Protein AF-A0A0F5R444-F1 (afdb_monomer_lite)

Sequence (84 aa):
MMKNLYTKQLFSAVCKHQPETLQAMYSSDGEAFVKEVHRLCQIGYVRTYRGNLVYGGDNVSPIEIVDATAFEPTPKGIQFRNSL

pLDDT: mean 72.47, std 16.19, range [38.25, 88.81]

Structure (mmCIF, N/CA/C/O backbone):
data_AF-A0A0F5R444-F1
#
_entry.id   AF-A0A0F5R444-F1
#
loop_
_atom_site.group_PDB
_atom_site.id
_atom_site.type_symbol
_atom_site.label_atom_id
_atom_site.label_alt_id
_atom_site.label_comp_id
_atom_site.label_asym_id
_atom_site.label_entity_id
_atom_site.label_seq_id
_atom_site.pdbx_PDB_ins_code
_atom_site.Cartn_x
_atom_site.Cartn_y
_atom_site.Cartn_z
_atom_site.occupancy
_atom_site.B_iso_or_equiv
_atom_site.auth_seq_id
_atom_site.auth_comp_id
_atom_site.auth_asym_id
_atom_site.auth_atom_id
_atom_site.pdbx_PDB_model_num
ATOM 1 N N . MET A 1 1 ? 12.085 -10.883 14.145 1.00 38.84 1 MET A N 1
ATOM 2 C CA . MET A 1 1 ? 11.282 -9.683 14.484 1.00 38.84 1 MET A CA 1
ATOM 3 C C . MET A 1 1 ? 11.314 -8.610 13.367 1.00 38.84 1 MET A C 1
ATOM 5 O O . MET A 1 1 ? 11.313 -7.430 13.671 1.00 38.84 1 MET A O 1
ATOM 9 N N . MET A 1 2 ? 11.296 -8.982 12.070 1.00 43.91 2 MET A N 1
ATOM 10 C CA . MET A 1 2 ? 11.502 -8.035 10.942 1.00 43.91 2 MET A CA 1
ATOM 11 C C . MET A 1 2 ? 10.273 -7.788 10.042 1.00 43.91 2 MET A C 1
ATOM 13 O O . MET A 1 2 ? 10.248 -6.798 9.321 1.00 43.91 2 MET A O 1
ATOM 17 N N . LYS A 1 3 ? 9.216 -8.615 10.109 1.00 53.75 3 LYS A N 1
ATOM 18 C CA . LYS A 1 3 ? 8.030 -8.468 9.234 1.00 53.75 3 LYS A CA 1
ATOM 19 C C . LYS A 1 3 ? 7.176 -7.220 9.522 1.00 53.75 3 LYS A C 1
ATOM 21 O O . LYS A 1 3 ? 6.367 -6.844 8.693 1.00 53.75 3 LYS A O 1
ATOM 26 N N . ASN A 1 4 ? 7.351 -6.574 10.678 1.00 68.06 4 ASN A N 1
ATOM 27 C CA . ASN A 1 4 ? 6.477 -5.480 11.119 1.00 68.06 4 ASN A CA 1
ATOM 28 C C . ASN A 1 4 ? 6.948 -4.089 10.637 1.00 68.06 4 ASN A C 1
ATOM 30 O O . ASN A 1 4 ? 6.138 -3.177 10.535 1.00 68.06 4 ASN A O 1
ATOM 34 N N . LEU A 1 5 ? 8.239 -3.902 10.322 1.00 78.81 5 LEU A N 1
ATOM 35 C CA . LEU A 1 5 ? 8.768 -2.583 9.941 1.00 78.81 5 LEU A CA 1
ATOM 36 C C . LEU A 1 5 ? 8.365 -2.18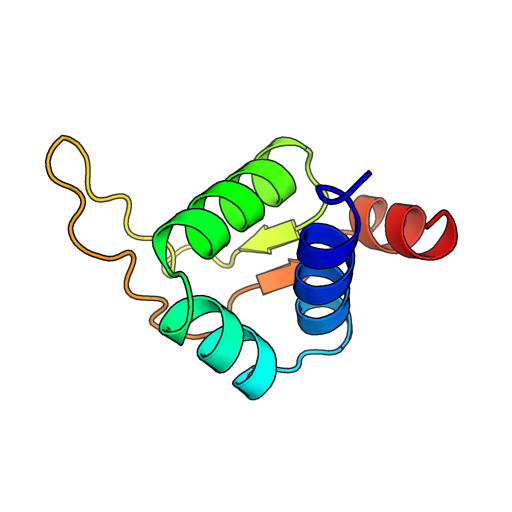7 8.512 1.00 78.81 5 LEU A C 1
ATOM 38 O O . LEU A 1 5 ? 7.905 -1.068 8.303 1.00 78.81 5 LEU A O 1
ATOM 42 N N . TYR A 1 6 ? 8.464 -3.122 7.561 1.00 84.62 6 TYR A N 1
ATOM 43 C CA . TYR A 1 6 ? 8.103 -2.882 6.159 1.00 84.62 6 TYR A CA 1
ATOM 44 C C . TYR A 1 6 ? 6.616 -2.535 6.007 1.00 84.62 6 TYR A C 1
ATOM 46 O O . TYR A 1 6 ? 6.269 -1.505 5.437 1.00 84.62 6 TYR A O 1
ATOM 54 N N . THR A 1 7 ? 5.731 -3.335 6.613 1.00 84.00 7 THR A N 1
ATOM 55 C CA . THR A 1 7 ? 4.282 -3.081 6.636 1.00 84.00 7 THR A CA 1
ATOM 56 C C . THR A 1 7 ? 3.947 -1.725 7.254 1.00 84.00 7 THR A C 1
ATOM 58 O O . THR A 1 7 ? 3.104 -1.004 6.725 1.00 84.00 7 THR A O 1
ATOM 61 N N . LYS A 1 8 ? 4.611 -1.349 8.358 1.00 83.50 8 LYS A N 1
ATOM 62 C CA . LYS A 1 8 ? 4.422 -0.040 9.001 1.00 83.50 8 LYS A CA 1
ATOM 63 C C . LYS A 1 8 ? 4.825 1.110 8.078 1.00 83.50 8 LYS A C 1
ATOM 65 O O . LYS A 1 8 ? 4.104 2.102 8.010 1.00 83.50 8 LYS A O 1
ATOM 70 N N . GLN A 1 9 ? 5.949 0.986 7.374 1.00 86.94 9 GLN A N 1
ATOM 71 C CA . GLN A 1 9 ? 6.428 2.005 6.436 1.00 86.94 9 GLN A CA 1
ATOM 72 C C . GLN A 1 9 ? 5.500 2.142 5.232 1.00 86.94 9 GLN A C 1
ATOM 74 O O . GLN A 1 9 ? 5.057 3.254 4.946 1.00 86.94 9 GLN A O 1
ATOM 79 N N . LEU A 1 10 ? 5.131 1.019 4.609 1.00 86.12 10 LEU A N 1
ATOM 80 C CA . LEU A 1 10 ? 4.180 0.978 3.501 1.00 86.12 10 LEU A CA 1
ATOM 81 C C . LEU A 1 10 ? 2.861 1.638 3.904 1.00 86.12 10 LEU A C 1
ATOM 83 O O . LEU A 1 10 ? 2.381 2.559 3.249 1.00 86.12 10 LEU A O 1
ATOM 87 N N . PHE A 1 11 ? 2.298 1.207 5.031 1.00 85.00 11 PHE A N 1
ATOM 88 C CA . PHE A 1 11 ? 1.015 1.710 5.490 1.00 85.00 11 PHE A CA 1
ATOM 89 C C . PHE A 1 11 ? 1.086 3.182 5.920 1.00 85.00 11 PHE A C 1
ATOM 91 O O . PHE A 1 11 ? 0.182 3.959 5.619 1.00 85.00 11 PHE A O 1
ATOM 98 N N . SER A 1 12 ? 2.184 3.611 6.551 1.00 87.44 12 SER A N 1
ATOM 99 C CA . SER A 1 12 ? 2.424 5.027 6.847 1.00 87.44 12 SER A CA 1
ATOM 100 C C . SER A 1 12 ? 2.511 5.867 5.571 1.00 87.44 12 SER A C 1
ATOM 102 O O . SER A 1 12 ? 1.997 6.984 5.569 1.00 87.44 12 SER A O 1
ATOM 104 N N . ALA A 1 13 ? 3.161 5.370 4.518 1.00 88.06 13 ALA A N 1
ATOM 105 C CA . ALA A 1 13 ? 3.284 6.077 3.246 1.00 88.06 13 ALA A CA 1
ATOM 106 C C . ALA A 1 13 ? 1.916 6.235 2.562 1.00 88.06 13 ALA A C 1
ATOM 108 O O . ALA A 1 13 ? 1.591 7.334 2.111 1.00 88.06 13 ALA A O 1
ATOM 109 N N . VAL A 1 14 ? 1.072 5.195 2.602 1.00 87.31 14 VAL A N 1
ATOM 110 C CA . VAL A 1 14 ? -0.332 5.261 2.154 1.00 87.31 14 VAL A CA 1
ATOM 111 C C . VAL A 1 14 ? -1.127 6.283 2.976 1.00 87.31 14 VAL A C 1
ATOM 113 O O . VAL A 1 14 ? -1.749 7.177 2.415 1.00 87.31 14 VAL A O 1
ATOM 116 N N . CYS A 1 15 ? -1.073 6.221 4.312 1.00 85.25 15 CYS A N 1
ATOM 117 C CA . CYS A 1 15 ? -1.821 7.144 5.174 1.00 85.25 15 CYS A CA 1
ATOM 118 C C . CYS A 1 15 ? -1.405 8.614 5.050 1.00 85.25 15 CYS A C 1
ATOM 120 O O . CYS A 1 15 ? -2.193 9.494 5.385 1.00 85.25 15 CYS A O 1
ATOM 122 N N . LYS A 1 16 ? -0.152 8.882 4.679 1.00 88.25 16 LYS A N 1
ATOM 123 C CA . LYS A 1 16 ? 0.384 10.240 4.531 1.00 88.25 16 LYS A CA 1
ATOM 124 C C . LYS A 1 16 ? 0.326 10.740 3.086 1.00 88.25 16 LYS A C 1
ATOM 126 O O . LYS A 1 16 ? 0.822 11.834 2.845 1.00 88.25 16 LY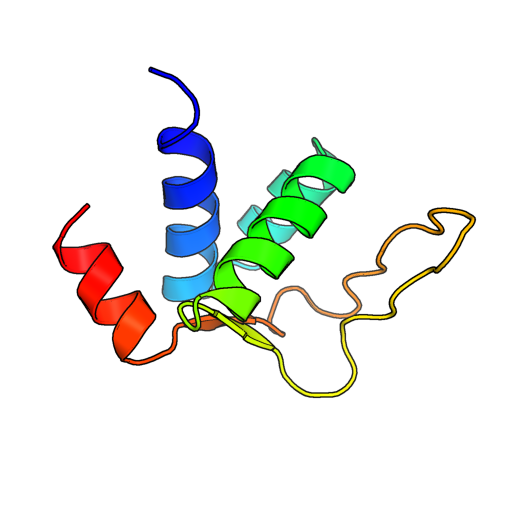S A O 1
ATOM 131 N N . HIS A 1 17 ? -0.232 9.955 2.158 1.00 83.56 17 HIS A N 1
ATOM 132 C CA . HIS A 1 17 ? -0.214 10.237 0.721 1.00 83.56 17 HIS A CA 1
ATOM 133 C C . HIS A 1 17 ? 1.194 10.620 0.236 1.00 83.56 17 HIS A C 1
ATOM 135 O O . HIS A 1 17 ? 1.400 11.693 -0.322 1.00 83.56 17 HIS A O 1
ATOM 141 N N . GLN A 1 18 ? 2.181 9.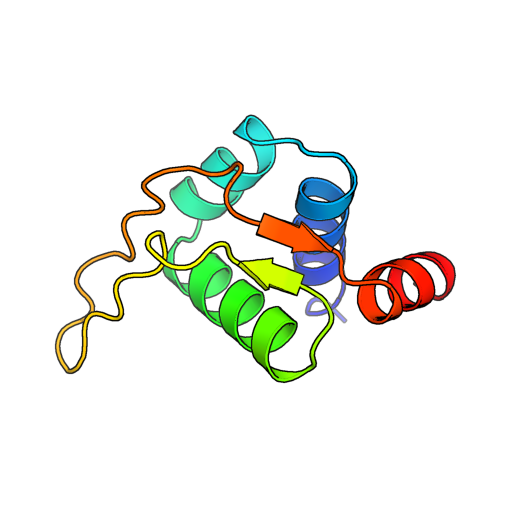759 0.509 1.00 86.12 18 GLN A N 1
ATOM 142 C CA . GLN A 1 18 ? 3.579 9.952 0.108 1.00 86.12 18 GLN A CA 1
ATOM 143 C C . GLN A 1 18 ? 3.910 9.105 -1.135 1.00 86.12 18 GLN A C 1
ATOM 145 O O . GLN A 1 18 ? 4.474 8.016 -0.989 1.00 86.12 18 GLN A O 1
ATOM 150 N N . PRO A 1 19 ? 3.571 9.568 -2.354 1.00 79.44 19 PRO A N 1
ATOM 151 C CA . PRO A 1 19 ? 3.742 8.787 -3.579 1.00 79.44 19 PRO A CA 1
ATOM 152 C C . PRO A 1 19 ? 5.209 8.459 -3.870 1.00 79.44 19 PRO A C 1
ATOM 154 O O . PRO A 1 19 ? 5.504 7.341 -4.277 1.00 79.44 19 PRO A O 1
ATOM 157 N N . GLU A 1 20 ? 6.138 9.375 -3.583 1.00 83.88 20 GLU A N 1
ATOM 158 C CA . GLU A 1 20 ? 7.575 9.145 -3.792 1.00 83.88 20 GLU A CA 1
ATOM 159 C C . GLU A 1 20 ? 8.113 8.002 -2.922 1.00 83.88 20 GLU A C 1
ATOM 161 O O . GLU A 1 20 ? 8.888 7.170 -3.387 1.00 83.88 20 GLU A O 1
ATOM 166 N N . THR A 1 21 ? 7.649 7.899 -1.671 1.00 87.31 21 THR A N 1
ATOM 167 C CA . THR A 1 21 ? 8.009 6.790 -0.777 1.00 87.31 21 THR A CA 1
ATOM 168 C C . THR A 1 21 ? 7.465 5.467 -1.306 1.00 87.31 21 THR A C 1
ATOM 170 O O . THR A 1 21 ? 8.178 4.468 -1.311 1.00 87.31 21 THR A O 1
ATOM 173 N N . LEU A 1 22 ? 6.213 5.447 -1.771 1.00 83.94 22 LEU A N 1
ATOM 174 C CA . LEU A 1 22 ? 5.600 4.248 -2.348 1.00 83.94 22 LEU A CA 1
ATOM 175 C C . LEU A 1 22 ? 6.335 3.807 -3.620 1.00 83.94 22 LEU A C 1
ATOM 177 O O . LEU A 1 22 ? 6.619 2.621 -3.778 1.00 83.94 22 LEU A O 1
ATOM 181 N N . GLN A 1 23 ? 6.719 4.760 -4.471 1.00 81.38 23 GLN A N 1
ATOM 182 C CA . GLN A 1 23 ? 7.510 4.500 -5.669 1.00 81.38 23 GLN A CA 1
ATOM 183 C C . GLN A 1 23 ? 8.909 3.977 -5.323 1.00 81.38 23 GLN A C 1
ATOM 185 O O . GLN A 1 23 ? 9.357 3.006 -5.922 1.00 81.38 23 GLN A O 1
ATOM 190 N N . ALA A 1 24 ? 9.583 4.546 -4.320 1.00 84.81 24 ALA A N 1
ATOM 191 C CA . ALA A 1 24 ? 10.882 4.058 -3.859 1.00 84.81 24 ALA A CA 1
ATOM 192 C C . ALA A 1 24 ? 10.802 2.636 -3.273 1.00 84.81 24 ALA A C 1
ATOM 194 O O . ALA A 1 24 ? 11.671 1.807 -3.544 1.00 84.81 24 ALA A O 1
ATOM 195 N N . MET A 1 25 ? 9.751 2.328 -2.503 1.00 85.50 25 MET A N 1
ATOM 196 C CA . MET A 1 25 ? 9.523 0.980 -1.966 1.00 85.50 25 MET A CA 1
ATOM 197 C C . MET A 1 25 ? 9.272 -0.040 -3.080 1.00 85.50 25 MET A C 1
ATOM 199 O O . MET A 1 25 ? 9.833 -1.133 -3.028 1.00 85.50 25 MET A O 1
ATOM 203 N N . TYR A 1 26 ? 8.480 0.328 -4.089 1.00 82.00 26 TYR A N 1
ATOM 204 C CA . TYR A 1 26 ? 8.236 -0.504 -5.264 1.00 82.00 26 TYR A CA 1
ATOM 205 C C . TYR A 1 26 ? 9.504 -0.716 -6.108 1.00 82.00 26 TYR A C 1
ATOM 207 O O . TYR A 1 26 ? 9.802 -1.843 -6.485 1.00 82.00 26 TYR A O 1
ATOM 215 N N . SER A 1 27 ? 10.293 0.333 -6.357 1.00 80.94 27 SER A N 1
ATOM 216 C CA . SER A 1 27 ? 11.549 0.231 -7.119 1.00 80.94 27 SER A CA 1
ATOM 217 C C . SER A 1 27 ? 12.622 -0.603 -6.413 1.00 80.94 27 SER A C 1
ATOM 219 O O . SER A 1 27 ? 13.479 -1.178 -7.077 1.00 80.94 27 SER A O 1
ATOM 221 N N . SER A 1 28 ? 12.599 -0.653 -5.078 1.00 82.88 28 SER A N 1
ATOM 222 C CA . SER A 1 28 ? 13.534 -1.453 -4.278 1.00 82.88 28 SER A CA 1
ATOM 223 C C . SER A 1 28 ? 13.163 -2.939 -4.274 1.00 82.88 28 SER A C 1
ATOM 225 O O . SER A 1 28 ? 14.021 -3.792 -4.492 1.00 82.88 28 SER A O 1
ATOM 227 N N . ASP A 1 29 ? 11.884 -3.253 -4.045 1.00 81.56 29 ASP A N 1
ATOM 228 C CA . ASP A 1 29 ? 11.372 -4.625 -4.014 1.00 81.56 29 ASP A CA 1
ATOM 229 C C . ASP A 1 29 ? 9.889 -4.648 -4.414 1.00 81.56 29 ASP A C 1
ATOM 231 O O . ASP A 1 29 ? 8.976 -4.620 -3.579 1.00 81.56 29 ASP A O 1
ATOM 235 N N . GLY A 1 30 ? 9.655 -4.659 -5.728 1.00 77.50 30 GLY A N 1
ATOM 236 C CA . GLY A 1 30 ? 8.313 -4.600 -6.301 1.00 77.50 30 GLY A CA 1
ATOM 237 C C . GLY A 1 30 ? 7.462 -5.817 -5.943 1.00 77.50 30 GLY A C 1
ATOM 238 O O . GLY A 1 30 ? 6.263 -5.679 -5.707 1.00 77.50 30 GLY A O 1
ATOM 239 N N . GLU A 1 31 ? 8.069 -7.001 -5.825 1.00 78.88 31 GLU A N 1
ATOM 240 C CA . GLU A 1 31 ? 7.357 -8.230 -5.472 1.00 78.88 31 GLU A CA 1
ATOM 241 C C . GLU A 1 31 ? 6.871 -8.194 -4.016 1.00 78.88 31 GLU A C 1
ATOM 243 O O . GLU A 1 31 ? 5.697 -8.478 -3.746 1.00 78.88 31 GLU A O 1
ATOM 248 N N . ALA A 1 32 ? 7.736 -7.809 -3.069 1.00 81.50 32 ALA A N 1
ATOM 249 C CA . ALA A 1 32 ? 7.346 -7.663 -1.669 1.00 81.50 32 ALA A CA 1
ATOM 250 C C . ALA A 1 32 ? 6.323 -6.538 -1.479 1.00 81.50 32 ALA A C 1
ATOM 252 O O . ALA A 1 32 ? 5.354 -6.716 -0.733 1.00 81.50 32 ALA A O 1
ATOM 253 N N . PHE A 1 33 ? 6.495 -5.418 -2.189 1.00 83.81 33 PHE A N 1
ATOM 254 C CA . PHE A 1 33 ? 5.548 -4.304 -2.183 1.00 83.81 33 PHE A CA 1
ATOM 255 C C . PHE A 1 33 ? 4.153 -4.774 -2.591 1.00 83.81 33 PHE A C 1
ATOM 257 O O . PHE A 1 33 ? 3.186 -4.599 -1.848 1.00 83.81 33 PHE A O 1
ATOM 264 N N . VAL A 1 34 ? 4.056 -5.431 -3.747 1.00 76.44 34 VAL A N 1
ATOM 265 C CA . VAL A 1 34 ? 2.801 -5.933 -4.312 1.00 76.44 34 VAL A CA 1
ATOM 266 C C . VAL A 1 34 ? 2.125 -6.924 -3.373 1.00 76.44 34 VAL A C 1
ATOM 268 O O . VAL A 1 34 ? 0.931 -6.789 -3.086 1.00 76.44 34 VAL A O 1
ATOM 271 N N . LYS A 1 35 ? 2.877 -7.907 -2.863 1.00 80.62 35 LYS A N 1
ATOM 272 C CA . LYS A 1 35 ? 2.343 -8.914 -1.936 1.00 80.62 35 LYS A CA 1
ATOM 273 C C . LYS A 1 35 ? 1.793 -8.267 -0.671 1.00 80.62 35 LYS A C 1
ATOM 275 O O . LYS A 1 35 ? 0.715 -8.647 -0.212 1.00 80.62 35 LYS A O 1
ATOM 280 N N . GLU A 1 36 ? 2.502 -7.286 -0.120 1.00 85.81 36 GLU A N 1
ATOM 281 C CA . GLU A 1 36 ? 2.092 -6.638 1.119 1.00 85.81 36 GLU A CA 1
ATOM 282 C C . GLU A 1 36 ? 0.905 -5.689 0.915 1.00 85.81 36 GLU A C 1
ATOM 284 O O . GLU A 1 36 ? -0.036 -5.721 1.707 1.00 85.81 36 GLU A O 1
ATOM 289 N N . VAL A 1 37 ? 0.874 -4.914 -0.173 1.00 81.69 37 VAL A N 1
ATOM 290 C CA . VAL A 1 37 ? -0.295 -4.102 -0.550 1.00 81.69 37 VAL A CA 1
ATOM 291 C C . VAL A 1 37 ? -1.527 -4.984 -0.735 1.00 81.69 37 VAL A C 1
ATOM 293 O O . VAL A 1 37 ? -2.586 -4.685 -0.182 1.00 81.69 37 VAL A O 1
ATOM 296 N N . HIS A 1 38 ? -1.394 -6.098 -1.457 1.00 79.94 38 HIS A N 1
ATOM 297 C CA . HIS A 1 38 ? -2.483 -7.051 -1.649 1.00 79.94 38 HIS A CA 1
ATOM 298 C C . HIS A 1 38 ? -2.973 -7.617 -0.311 1.00 79.94 38 HIS A C 1
ATOM 300 O O . HIS A 1 38 ? -4.175 -7.627 -0.044 1.00 79.94 38 HIS A O 1
ATOM 306 N N . ARG A 1 39 ? -2.051 -8.002 0.580 1.00 85.25 39 ARG A N 1
ATOM 307 C CA . ARG A 1 39 ? -2.380 -8.467 1.933 1.00 85.25 39 ARG A CA 1
ATOM 308 C C . ARG A 1 39 ? -3.145 -7.406 2.730 1.00 85.25 39 ARG A C 1
ATOM 310 O O . ARG A 1 39 ? -4.159 -7.729 3.345 1.00 85.25 39 ARG A O 1
ATOM 317 N N . LEU A 1 40 ? -2.693 -6.149 2.704 1.00 85.06 40 LEU A N 1
ATOM 318 C CA . LEU A 1 40 ? -3.353 -5.020 3.371 1.00 85.06 40 LEU A CA 1
ATOM 319 C C . LEU A 1 40 ? -4.748 -4.734 2.794 1.00 85.06 40 LEU A C 1
ATOM 321 O O . LEU A 1 40 ? -5.655 -4.367 3.545 1.00 85.06 40 LEU A O 1
ATOM 325 N N . CYS A 1 41 ? -4.942 -4.945 1.491 1.00 82.69 41 CYS A N 1
ATOM 326 C CA . CYS A 1 41 ? -6.251 -4.847 0.848 1.00 82.69 41 CYS A CA 1
ATOM 327 C C . CYS A 1 41 ? -7.185 -5.982 1.283 1.00 82.69 41 CYS A C 1
ATOM 329 O O . CYS A 1 41 ? -8.320 -5.721 1.676 1.00 82.69 41 CYS A O 1
ATOM 331 N N . GLN A 1 42 ? -6.705 -7.229 1.299 1.00 82.75 42 GLN A N 1
ATOM 332 C CA . GLN A 1 42 ? -7.500 -8.396 1.702 1.00 82.75 42 GLN A CA 1
ATOM 333 C C . GLN A 1 42 ? -8.006 -8.306 3.147 1.00 82.75 42 GLN A C 1
ATOM 335 O O . GLN A 1 42 ? -9.144 -8.672 3.431 1.00 82.75 42 GLN A O 1
ATOM 340 N N . ILE A 1 43 ? -7.191 -7.783 4.067 1.00 83.94 43 ILE A N 1
ATOM 341 C CA . ILE A 1 43 ? -7.604 -7.580 5.468 1.00 83.94 43 ILE A CA 1
ATOM 342 C C . ILE A 1 43 ? -8.435 -6.300 5.674 1.00 83.94 43 ILE A C 1
ATOM 344 O O . ILE A 1 43 ? -8.910 -6.036 6.789 1.00 83.94 43 ILE A O 1
ATOM 348 N N . GLY A 1 44 ? -8.620 -5.513 4.610 1.00 84.88 44 GLY A N 1
ATOM 349 C CA . GLY A 1 44 ? -9.444 -4.312 4.575 1.00 84.88 44 GLY A CA 1
ATOM 350 C C . GLY A 1 44 ? -8.804 -3.090 5.227 1.00 84.88 44 GLY A C 1
ATOM 351 O O . GLY A 1 44 ? -9.537 -2.272 5.773 1.00 84.88 44 GLY A O 1
ATOM 352 N N . TYR A 1 45 ? -7.472 -2.974 5.244 1.00 87.44 45 TYR A N 1
ATOM 353 C CA . TYR A 1 45 ? -6.742 -1.817 5.799 1.00 87.44 45 TYR A CA 1
ATOM 354 C C . TYR A 1 45 ? -6.429 -0.755 4.747 1.00 87.44 45 TYR A C 1
ATOM 356 O O . TYR A 1 45 ? -6.436 0.435 5.053 1.00 87.44 45 TYR A O 1
ATOM 364 N N . VAL A 1 46 ? -6.181 -1.183 3.513 1.00 86.38 46 VAL A N 1
ATOM 365 C CA . VAL A 1 46 ? -5.972 -0.312 2.352 1.00 86.38 46 VAL A CA 1
ATOM 366 C C . VAL A 1 46 ? -7.076 -0.598 1.341 1.00 86.38 46 VAL A C 1
ATOM 368 O O . VAL A 1 46 ? -7.518 -1.736 1.206 1.00 86.38 46 VAL A O 1
ATOM 371 N N . ARG A 1 47 ? -7.543 0.433 0.644 1.00 82.88 47 ARG A N 1
ATOM 372 C CA . ARG A 1 47 ? -8.377 0.310 -0.551 1.00 82.88 47 ARG A CA 1
ATOM 373 C C . ARG A 1 47 ? -7.625 0.877 -1.743 1.00 82.88 47 ARG A C 1
ATOM 375 O O . ARG A 1 47 ? -6.837 1.808 -1.588 1.00 82.88 47 ARG A O 1
ATOM 382 N N . THR A 1 48 ? -7.897 0.330 -2.918 1.00 75.19 48 THR A N 1
ATOM 383 C CA . THR A 1 48 ? -7.385 0.858 -4.179 1.00 75.19 48 THR A CA 1
ATOM 384 C C . THR A 1 48 ? -8.530 1.358 -5.039 1.00 75.19 48 THR A C 1
ATOM 386 O O . THR A 1 48 ? -9.618 0.773 -5.047 1.00 75.19 48 THR A O 1
ATOM 389 N N . TYR A 1 49 ? -8.308 2.451 -5.762 1.00 66.25 49 TYR A N 1
ATOM 390 C CA . TYR A 1 49 ? -9.266 2.888 -6.769 1.00 66.25 49 TYR A CA 1
ATOM 391 C C . TYR A 1 49 ? -9.271 1.903 -7.946 1.00 66.25 49 TYR A C 1
ATOM 393 O O . TYR A 1 49 ? -8.222 1.482 -8.440 1.00 66.25 49 TYR A O 1
ATOM 401 N N . ARG A 1 50 ? -10.480 1.487 -8.353 1.00 46.03 50 ARG A N 1
ATOM 402 C CA . ARG A 1 50 ? -10.713 0.532 -9.447 1.00 46.03 50 ARG A CA 1
ATOM 403 C C . ARG A 1 50 ? -10.006 1.021 -10.716 1.00 46.03 50 ARG A C 1
ATOM 405 O O . ARG A 1 50 ? -10.399 2.044 -11.262 1.00 46.03 50 ARG A O 1
ATOM 412 N N . GLY A 1 51 ? -9.002 0.273 -11.173 1.00 51.00 51 GLY A N 1
ATOM 413 C CA . GLY A 1 51 ? -8.272 0.543 -12.419 1.00 51.00 51 GLY A CA 1
ATOM 414 C C . GLY A 1 51 ? -6.748 0.444 -12.311 1.00 51.00 51 GLY A C 1
ATOM 415 O O . GLY A 1 51 ? -6.103 0.206 -13.321 1.00 51.00 51 GLY A O 1
ATOM 416 N N . ASN A 1 52 ? -6.178 0.543 -11.103 1.00 52.62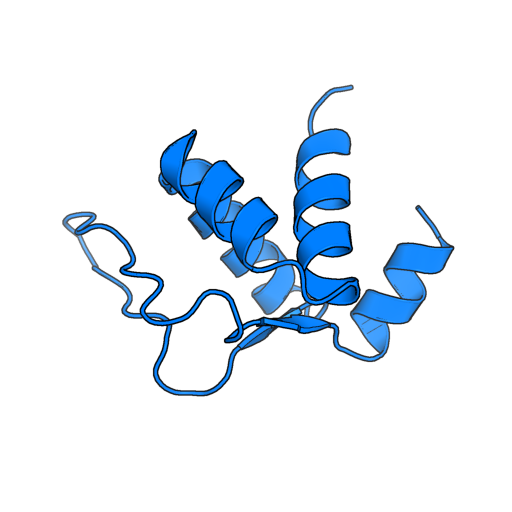 52 ASN A N 1
ATOM 417 C CA . ASN A 1 52 ? -4.728 0.750 -10.928 1.00 52.62 52 ASN A CA 1
ATOM 418 C C . ASN A 1 52 ? -3.947 -0.472 -10.410 1.00 52.62 52 ASN A C 1
ATOM 420 O O . ASN A 1 52 ? -2.770 -0.360 -10.079 1.00 52.6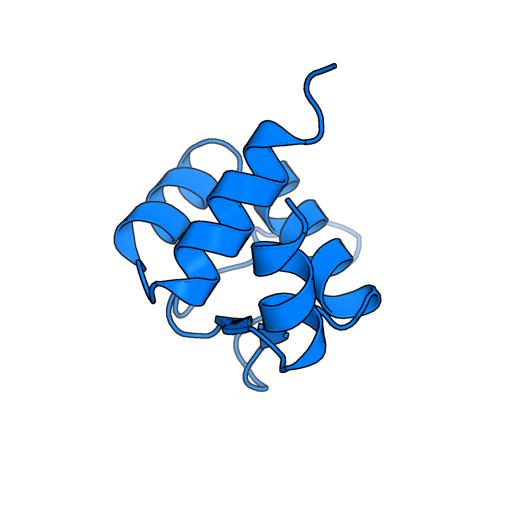2 52 ASN A O 1
ATOM 424 N N . LEU A 1 53 ? -4.591 -1.637 -10.313 1.00 52.00 53 LEU A N 1
ATOM 425 C CA . LEU A 1 53 ? -3.934 -2.910 -10.010 1.00 52.00 53 LEU A CA 1
ATOM 426 C C . LEU A 1 53 ? -4.251 -3.893 -11.136 1.00 52.00 53 LEU A C 1
ATOM 428 O O . LEU A 1 53 ? -5.329 -4.489 -11.155 1.00 52.00 53 LEU A O 1
ATOM 432 N N . VAL A 1 54 ? -3.324 -4.053 -12.078 1.00 49.19 54 VAL A N 1
ATOM 433 C CA . VAL A 1 54 ? -3.399 -5.120 -13.080 1.00 49.19 54 VAL A CA 1
ATOM 434 C C . VAL A 1 54 ? -2.747 -6.363 -12.480 1.00 49.19 54 VAL A C 1
ATOM 436 O O . VAL A 1 54 ? -1.570 -6.350 -12.129 1.00 49.19 54 VAL A O 1
ATOM 439 N N . TYR A 1 55 ? -3.530 -7.429 -12.314 1.00 50.97 55 TYR A N 1
ATOM 440 C CA . TYR A 1 55 ? -3.024 -8.716 -11.843 1.00 50.97 55 TYR A CA 1
ATOM 441 C C . TYR A 1 55 ? -2.464 -9.485 -13.044 1.00 50.97 55 TYR A C 1
ATOM 443 O O . TYR A 1 55 ? -3.226 -10.007 -13.858 1.00 50.97 55 TYR A O 1
ATOM 451 N N . GLY A 1 56 ? -1.139 -9.534 -13.176 1.00 42.88 56 GLY A N 1
ATOM 452 C CA . GLY A 1 56 ? -0.477 -10.457 -14.096 1.00 42.88 56 GLY A CA 1
ATOM 453 C C . GLY A 1 56 ? -0.553 -11.876 -13.532 1.00 42.88 56 GLY A C 1
ATOM 454 O O . GLY A 1 56 ? 0.229 -12.227 -12.653 1.00 42.88 56 GLY A O 1
ATOM 455 N N . GLY A 1 57 ? -1.534 -12.670 -13.967 1.00 42.69 57 GLY A N 1
ATOM 456 C CA . GLY A 1 57 ? -1.586 -14.108 -13.668 1.00 42.69 57 GLY A CA 1
ATOM 457 C C . GLY A 1 57 ? -0.459 -14.887 -14.362 1.00 42.69 57 GLY A C 1
ATOM 458 O O . GLY A 1 57 ? 0.034 -14.429 -15.386 1.00 42.69 57 GLY A O 1
ATOM 459 N N . ASP A 1 58 ? -0.085 -16.041 -13.785 1.00 46.66 58 ASP A N 1
ATOM 460 C CA . ASP A 1 58 ? 0.848 -17.128 -14.193 1.00 46.66 58 ASP A CA 1
ATOM 461 C C . ASP A 1 58 ? 2.223 -16.795 -14.820 1.00 46.66 58 ASP A C 1
ATOM 463 O O . ASP A 1 58 ? 3.106 -17.647 -14.868 1.00 46.66 58 ASP A O 1
ATOM 467 N N . ASN A 1 59 ? 2.474 -15.547 -15.189 1.00 46.19 59 ASN A N 1
ATOM 468 C CA . ASN A 1 59 ? 3.768 -14.936 -15.439 1.00 46.19 59 ASN A CA 1
ATOM 469 C C . ASN A 1 59 ? 3.686 -13.553 -14.799 1.00 46.19 59 ASN A C 1
ATOM 471 O O . ASN A 1 59 ? 2.868 -12.737 -15.219 1.00 46.19 59 ASN A O 1
ATOM 475 N N . VAL A 1 60 ? 4.486 -13.298 -13.763 1.00 41.72 60 VAL A N 1
ATOM 476 C CA . VAL A 1 60 ? 4.497 -12.019 -13.040 1.00 41.72 60 VAL A CA 1
ATOM 477 C C . VAL A 1 60 ? 5.054 -10.936 -13.969 1.00 41.72 60 VAL A C 1
ATOM 479 O O . VAL A 1 60 ? 6.221 -10.562 -13.897 1.00 41.72 60 VAL A O 1
ATOM 482 N N . SER A 1 61 ? 4.229 -10.436 -14.887 1.00 38.25 61 SER A N 1
ATOM 483 C CA . SER A 1 61 ? 4.413 -9.099 -15.429 1.00 38.25 61 SER A CA 1
ATOM 484 C C . SER A 1 61 ? 4.347 -8.139 -14.238 1.00 38.25 61 SER A C 1
ATOM 486 O O . SER A 1 61 ? 3.487 -8.328 -13.369 1.00 38.25 61 SER A O 1
ATOM 488 N N . PRO A 1 62 ? 5.268 -7.167 -14.132 1.00 42.91 62 PRO A N 1
ATOM 489 C CA . PRO A 1 62 ? 5.288 -6.247 -13.006 1.00 42.91 62 PRO A CA 1
ATOM 490 C C . PRO A 1 62 ? 3.902 -5.623 -12.851 1.00 42.91 62 PRO A C 1
ATOM 492 O O . PRO A 1 62 ? 3.287 -5.225 -13.840 1.00 42.91 62 PRO A O 1
ATOM 495 N N . ILE A 1 63 ? 3.397 -5.558 -11.616 1.00 48.50 63 ILE A N 1
ATOM 496 C CA . ILE A 1 63 ? 2.246 -4.703 -11.341 1.00 48.50 63 ILE A CA 1
ATOM 497 C C . ILE A 1 63 ? 2.708 -3.292 -11.652 1.00 48.50 63 ILE A C 1
ATOM 499 O O . ILE A 1 63 ? 3.428 -2.680 -10.868 1.00 48.50 63 ILE A O 1
ATOM 503 N N . GLU A 1 64 ? 2.305 -2.777 -12.803 1.00 47.75 64 GLU A N 1
ATOM 504 C CA . GLU A 1 64 ? 2.466 -1.366 -13.080 1.00 47.75 64 GLU A CA 1
ATOM 505 C C . GLU A 1 64 ? 1.549 -0.629 -12.110 1.00 47.75 64 GLU A C 1
ATOM 507 O O . GLU A 1 64 ? 0.326 -0.601 -12.253 1.00 47.75 64 GLU A O 1
ATOM 512 N N . ILE A 1 65 ? 2.150 -0.068 -11.062 1.00 53.88 65 ILE A N 1
ATOM 513 C CA . ILE A 1 65 ? 1.517 0.981 -10.280 1.00 53.88 65 ILE A CA 1
ATOM 514 C C . ILE A 1 65 ? 1.439 2.174 -11.226 1.00 53.88 65 ILE A C 1
ATOM 516 O O . ILE A 1 65 ? 2.366 2.975 -11.313 1.00 53.88 65 ILE A O 1
ATOM 520 N N . VAL A 1 66 ? 0.338 2.247 -11.972 1.00 49.59 66 VAL A N 1
ATOM 521 C CA . VAL A 1 66 ? 0.065 3.345 -12.908 1.00 49.59 66 VAL A CA 1
ATOM 522 C C . VAL A 1 66 ? 0.043 4.677 -12.154 1.00 49.59 66 VAL A C 1
ATOM 524 O O . VAL A 1 66 ? 0.434 5.707 -12.693 1.00 49.59 66 VAL A O 1
ATOM 527 N N . ASP A 1 67 ? -0.361 4.640 -10.880 1.00 58.47 67 ASP A N 1
ATOM 528 C CA . ASP A 1 67 ? -0.398 5.804 -10.011 1.00 58.47 67 ASP A CA 1
ATOM 529 C C . ASP A 1 67 ? -0.214 5.406 -8.534 1.00 58.47 67 ASP A C 1
ATOM 531 O O . ASP A 1 67 ? -1.041 4.701 -7.951 1.00 58.47 67 ASP A O 1
ATOM 535 N N . ALA A 1 68 ? 0.874 5.854 -7.898 1.00 52.50 68 ALA A N 1
ATOM 536 C CA . ALA A 1 68 ? 1.134 5.611 -6.475 1.00 52.50 68 ALA A CA 1
ATOM 537 C C . ALA A 1 68 ? 0.135 6.337 -5.549 1.00 52.50 68 ALA A C 1
ATOM 539 O O . ALA A 1 68 ? 0.075 6.038 -4.356 1.00 52.50 68 ALA A O 1
ATOM 540 N N . THR A 1 69 ? -0.681 7.255 -6.079 1.00 58.75 69 THR A N 1
ATOM 541 C CA . THR A 1 69 ? -1.799 7.884 -5.359 1.00 58.75 69 THR A CA 1
ATOM 542 C C . THR A 1 69 ? -3.060 7.014 -5.327 1.00 58.75 69 THR A C 1
ATOM 544 O O . THR A 1 69 ? -4.020 7.339 -4.632 1.00 58.75 69 THR A O 1
ATOM 547 N N . ALA A 1 70 ? -3.055 5.860 -6.005 1.00 70.44 70 ALA A N 1
ATOM 548 C CA . ALA A 1 70 ? -4.203 4.960 -6.094 1.00 70.44 70 ALA A CA 1
ATOM 549 C C . ALA A 1 70 ? -4.588 4.262 -4.780 1.00 70.44 70 ALA A C 1
ATOM 551 O O . ALA A 1 70 ? -5.605 3.563 -4.749 1.00 70.44 70 ALA A O 1
ATOM 552 N N . PHE A 1 71 ? -3.776 4.397 -3.729 1.00 79.88 71 PHE A N 1
ATOM 553 C CA . PHE A 1 71 ? -3.959 3.726 -2.448 1.00 79.88 71 PHE A CA 1
ATOM 554 C C . PHE A 1 71 ? -4.493 4.691 -1.399 1.00 79.88 71 PHE A C 1
ATOM 556 O O . PHE A 1 71 ? -3.929 5.758 -1.167 1.00 79.88 71 PHE A O 1
ATOM 563 N N . GLU A 1 72 ? -5.521 4.259 -0.680 1.00 85.44 72 GLU A N 1
ATOM 564 C CA . GLU A 1 72 ? -6.050 5.000 0.458 1.00 85.44 72 GLU A CA 1
ATOM 565 C C . GLU A 1 72 ? -6.244 4.093 1.667 1.00 85.44 72 GLU A C 1
ATOM 567 O O . GLU A 1 72 ? -6.631 2.928 1.520 1.00 85.44 72 GLU A O 1
ATOM 572 N N . PRO A 1 73 ? -6.025 4.598 2.889 1.00 88.00 73 PRO A N 1
ATOM 573 C CA . PRO A 1 73 ? -6.337 3.829 4.077 1.00 88.00 73 PRO A CA 1
ATOM 574 C C . PRO A 1 73 ? -7.858 3.759 4.276 1.00 88.00 73 PRO A C 1
ATOM 576 O O . PRO A 1 73 ? -8.583 4.737 4.104 1.00 88.00 73 PRO A O 1
ATOM 579 N N . THR A 1 74 ? -8.363 2.602 4.691 1.00 88.81 74 THR A N 1
ATOM 580 C CA . THR A 1 74 ? -9.753 2.487 5.156 1.00 88.81 74 THR A CA 1
ATOM 581 C C . THR A 1 74 ? -9.870 3.009 6.595 1.00 88.81 74 THR A C 1
ATOM 583 O O . THR A 1 74 ? -8.860 3.083 7.304 1.00 88.81 74 THR A O 1
ATOM 586 N N . PRO A 1 75 ? -11.085 3.284 7.109 1.00 88.81 75 PRO A N 1
ATOM 587 C CA . PRO A 1 75 ? -11.275 3.594 8.529 1.00 88.81 75 PRO A CA 1
ATOM 588 C C . PRO A 1 75 ? -10.675 2.532 9.469 1.00 88.81 75 PRO A C 1
ATOM 590 O O . PRO A 1 75 ? -10.060 2.870 10.479 1.00 88.81 75 PRO A O 1
ATOM 593 N N . LYS A 1 76 ? -10.772 1.248 9.094 1.00 86.69 76 LYS A N 1
ATOM 594 C CA . LYS A 1 76 ? -10.166 0.120 9.819 1.00 86.69 76 LYS A CA 1
ATOM 595 C C . LYS A 1 76 ? -8.635 0.183 9.800 1.00 86.69 76 LYS A C 1
ATOM 597 O O . LYS A 1 76 ? -7.992 -0.040 10.821 1.00 86.69 76 LYS A O 1
ATOM 602 N N . GLY A 1 77 ? -8.047 0.521 8.654 1.00 85.88 77 GLY A N 1
ATOM 603 C CA . GLY A 1 77 ? -6.610 0.739 8.538 1.00 85.88 77 GLY A CA 1
ATOM 604 C C . GLY A 1 77 ? -6.129 1.910 9.401 1.00 85.88 77 GLY A C 1
ATOM 605 O O . GLY A 1 77 ? -5.131 1.789 10.104 1.00 85.88 77 GLY A O 1
ATOM 606 N N . ILE A 1 78 ? -6.857 3.029 9.418 1.00 84.19 78 ILE A N 1
ATOM 607 C CA . ILE A 1 78 ? -6.518 4.193 10.256 1.00 84.19 78 ILE A CA 1
ATOM 608 C C . ILE A 1 78 ? -6.504 3.811 11.743 1.00 84.19 78 ILE A C 1
ATOM 610 O O . ILE A 1 78 ? -5.577 4.180 12.461 1.00 84.19 78 ILE A O 1
ATOM 614 N N . GLN A 1 79 ? -7.480 3.020 12.201 1.00 80.81 79 GLN A N 1
ATOM 615 C CA . GLN A 1 79 ? -7.494 2.494 13.571 1.00 80.81 79 GLN A CA 1
ATOM 616 C C . GLN A 1 79 ? -6.278 1.605 13.860 1.00 80.81 79 GLN A C 1
ATOM 618 O O . GLN A 1 79 ? -5.658 1.739 14.912 1.00 80.81 79 GLN A O 1
ATOM 623 N N . PHE A 1 80 ? -5.890 0.753 12.908 1.00 77.31 80 PHE A N 1
ATOM 624 C CA . PHE A 1 80 ? -4.694 -0.078 13.028 1.00 77.31 80 PHE A CA 1
ATOM 625 C C . PHE A 1 80 ? -3.408 0.750 13.170 1.00 77.31 80 PHE A C 1
ATOM 627 O O . PHE A 1 80 ? -2.576 0.424 14.015 1.00 77.31 80 PHE A O 1
ATOM 634 N N . ARG A 1 81 ? -3.256 1.859 12.432 1.00 73.31 81 ARG A N 1
ATOM 635 C CA . ARG A 1 81 ? -2.101 2.769 12.584 1.00 73.31 81 ARG A CA 1
ATOM 636 C C . ARG A 1 81 ? -1.935 3.268 14.016 1.00 73.31 81 ARG A C 1
ATOM 638 O O . ARG A 1 81 ? -0.811 3.354 14.489 1.00 73.31 81 ARG A O 1
ATOM 645 N N . ASN A 1 82 ? -3.035 3.589 14.688 1.00 64.88 82 ASN A N 1
ATOM 646 C CA . ASN A 1 82 ? -3.007 4.100 16.059 1.00 64.88 82 ASN A CA 1
ATOM 647 C C . ASN A 1 82 ? -2.696 3.006 17.100 1.00 64.88 82 ASN A C 1
ATOM 649 O O . ASN A 1 82 ? -2.492 3.324 18.267 1.00 64.88 82 ASN A O 1
ATOM 653 N N . SER A 1 83 ? -2.674 1.735 16.684 1.00 59.84 83 SER A N 1
ATOM 654 C CA . SER A 1 83 ? -2.367 0.568 17.524 1.00 59.84 83 SER A CA 1
ATOM 655 C C . SER A 1 83 ? -0.965 -0.019 17.301 1.00 59.84 83 SER A C 1
ATOM 657 O O . SER A 1 83 ? -0.582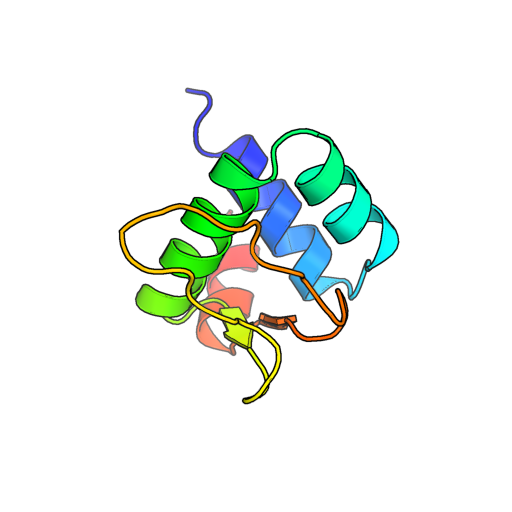 -0.958 17.998 1.00 59.84 83 SER A O 1
ATOM 659 N N . LEU A 1 84 ? -0.226 0.495 16.309 1.00 58.88 84 LEU A N 1
ATOM 660 C CA . LEU A 1 84 ? 1.120 0.054 15.919 1.00 58.88 84 LEU A CA 1
ATOM 661 C C . LEU A 1 84 ? 2.221 0.857 16.606 1.00 58.88 84 LEU A C 1
ATOM 663 O O . LEU A 1 84 ? 3.319 0.259 16.741 1.00 58.88 84 LEU A O 1
#

Secondary structure (DSSP, 8-state):
--HHHHHHHHHHHHHTT-HHHHHHHHHH-HHHHHHHHHHHHHTTSEEE-TTS-----SS------S-GGGEEE-HHHHHHHTT-

Radius of gyration: 12.23 Å; chains: 1; bounding box: 25×27×33 Å

Foldseek 3Di:
DPPPPLLLQLLVCQAVVPLVSLVVSCVVPVPVSVVSQVVCVVVQQKDFDPPQFDDDPPDCPGSPRVGSSRIHTDPVNVVVNVVD